Protein AF-A0A934XPY0-F1 (afdb_monomer)

pLDDT: mean 85.28, std 7.5, range [64.62, 96.94]

Nearest PDB structures (foldseek):
  6ifm-assembly1_D  TM=5.500E-01  e=5.563E-01  Salmonella enterica subsp. enterica serovar Typhimurium str. LT2
  6ifm-assembly1_H  TM=6.413E-01  e=1.475E+00  Salmonella enterica subsp. enterica serovar Typhimurium str. LT2
  9h6c-assembly1_D-2  TM=5.672E-01  e=1.214E+00  Escherichia coli KLY
  6ifm-assembly1_F  TM=5.577E-01  e=1.574E+00  Salmonella enterica subsp. enterica serovar Typhimurium str. LT2
  9h6b-assembly1_B  TM=4.649E-01  e=1.137E+00  Escherichia coli KLY

Sequence (87 aa):
MTVAIQTRIVRIGNSQDSHPKPLLEQAGIGDSVELEVHDGQISIRPARRVRAGWAKGFAAMAMAGDDPLLDGAQLTATTWDEEEWEW

Foldseek 3Di:
DDDDDDWDWDDDPPDTDTCPPVVCVVLVADDDWDWDDDPNDIDTHHDDDPCVCVVVVVVVCVVVVVPADPVHPDPPDDPVNVDDDDD

Solvent-accessible surface area (backbone atoms only — not comparable to full-atom values): 6026 Å² total; per-residue (Å²): 136,89,88,85,83,90,80,67,79,44,76,57,89,95,46,76,47,68,84,61,60,72,58,35,60,74,69,69,40,70,99,49,67,42,79,46,81,55,96,96,38,79,48,80,44,64,45,76,61,98,60,70,64,44,71,59,51,51,53,50,32,58,74,70,62,75,69,69,61,91,74,53,93,62,78,73,80,50,79,72,77,77,50,82,86,83,131

Secondary structure (DSSP, 8-state):
---------EEETTEEE---HHHHHHTT--S-EEEEEETTEEEEEEPPPTTTTHHHHHHHHHHHT----TTTT-----GGGTSPPP-

Mean predicted aligned error: 11.31 Å

Radius of gyration: 23.98 Å; Cα contacts (8 Å, |Δi|>4): 46; chains: 1; bounding box: 52×43×52 Å

Structure (mmCIF, N/CA/C/O backbone):
data_AF-A0A934XPY0-F1
#
_entry.id   AF-A0A934XPY0-F1
#
loop_
_atom_site.group_PDB
_atom_site.id
_atom_site.type_symbol
_atom_site.label_atom_id
_atom_site.label_alt_id
_atom_site.label_comp_id
_atom_site.label_asym_id
_atom_site.label_entity_id
_atom_site.label_seq_id
_atom_site.pdbx_PDB_ins_code
_atom_site.Cartn_x
_atom_site.Cartn_y
_atom_site.Cartn_z
_atom_site.occupancy
_atom_site.B_iso_or_equiv
_atom_site.auth_seq_id
_atom_site.auth_comp_id
_atom_site.auth_asym_id
_atom_site.auth_atom_id
_atom_site.pdbx_PDB_model_num
ATOM 1 N N . MET A 1 1 ? -10.737 -19.098 10.147 1.00 65.06 1 MET A N 1
ATOM 2 C CA . MET A 1 1 ? -11.226 -18.694 11.484 1.00 65.06 1 MET A CA 1
ATOM 3 C C . MET A 1 1 ? -11.377 -17.185 11.464 1.00 65.06 1 MET A C 1
ATOM 5 O O . MET A 1 1 ? -10.479 -16.533 10.952 1.00 65.06 1 MET A O 1
ATOM 9 N N . THR A 1 2 ? -12.495 -16.646 11.943 1.00 76.81 2 THR A N 1
ATOM 10 C CA . THR A 1 2 ? -12.719 -15.193 12.001 1.00 76.81 2 THR A CA 1
ATOM 11 C C . THR A 1 2 ? -12.373 -14.712 13.402 1.00 76.81 2 THR A C 1
ATOM 13 O O . THR A 1 2 ? -12.936 -15.221 14.369 1.00 76.81 2 THR A O 1
ATOM 16 N N . VAL A 1 3 ? -11.443 -13.766 13.517 1.00 80.62 3 VAL A N 1
ATOM 17 C CA . VAL A 1 3 ? -11.085 -13.131 14.792 1.00 80.62 3 VAL A CA 1
ATOM 18 C C . VAL A 1 3 ? -11.678 -11.730 14.788 1.00 80.62 3 VAL A C 1
ATOM 20 O O . VAL A 1 3 ? -11.438 -10.955 13.867 1.00 80.62 3 VAL A O 1
ATOM 23 N N . ALA A 1 4 ? -12.478 -11.418 15.804 1.00 84.31 4 ALA A N 1
ATOM 24 C CA . ALA A 1 4 ? -13.080 -10.106 15.991 1.00 84.31 4 ALA A CA 1
ATOM 25 C C . ALA A 1 4 ? -12.693 -9.577 17.372 1.00 84.31 4 ALA A C 1
ATOM 27 O O . ALA A 1 4 ? -12.744 -10.315 18.356 1.00 84.31 4 ALA A O 1
ATOM 28 N N . ILE A 1 5 ? -12.310 -8.301 17.442 1.00 87.75 5 ILE A N 1
ATOM 29 C CA . ILE A 1 5 ? -12.007 -7.619 18.701 1.00 87.75 5 ILE A CA 1
ATOM 30 C C . ILE A 1 5 ? -12.793 -6.313 18.754 1.00 87.75 5 ILE A C 1
ATOM 32 O O . ILE A 1 5 ? -12.938 -5.629 17.742 1.00 87.75 5 ILE A O 1
ATOM 36 N N . GLN A 1 6 ? -13.269 -5.943 19.938 1.00 88.19 6 GLN A N 1
ATOM 37 C CA . GLN A 1 6 ? -13.798 -4.606 20.170 1.00 88.19 6 GLN A CA 1
ATOM 38 C C . GLN A 1 6 ? -12.654 -3.708 20.641 1.00 88.19 6 GLN A C 1
ATOM 40 O O . GLN A 1 6 ? -11.949 -4.037 21.592 1.00 88.19 6 GLN A O 1
ATOM 45 N N . THR A 1 7 ? -12.471 -2.569 19.981 1.00 88.12 7 THR A N 1
ATOM 46 C CA . THR A 1 7 ? -11.490 -1.554 20.373 1.00 88.12 7 THR A CA 1
ATOM 47 C C . THR A 1 7 ? -12.164 -0.193 20.486 1.00 88.12 7 THR A C 1
ATOM 49 O O . THR A 1 7 ? -13.266 0.012 19.975 1.00 88.12 7 THR A O 1
ATOM 52 N N . ARG A 1 8 ? -11.525 0.735 21.197 1.00 89.50 8 ARG A N 1
ATOM 53 C CA . ARG A 1 8 ? -12.001 2.115 21.316 1.00 89.50 8 ARG A CA 1
ATOM 54 C C . ARG A 1 8 ? -11.318 2.978 20.266 1.00 89.50 8 ARG A C 1
ATOM 56 O O . ARG A 1 8 ? -10.123 2.832 20.025 1.00 89.50 8 ARG A O 1
ATOM 63 N N . ILE A 1 9 ? -12.081 3.903 19.699 1.00 90.19 9 ILE A N 1
ATOM 64 C CA . ILE A 1 9 ? -11.548 4.976 18.865 1.00 90.19 9 ILE A CA 1
ATOM 65 C C . ILE A 1 9 ? -11.164 6.123 19.798 1.00 90.19 9 ILE A C 1
ATOM 67 O O . ILE A 1 9 ? -11.993 6.597 20.579 1.00 90.19 9 ILE A O 1
ATOM 71 N N . VAL A 1 10 ? -9.904 6.543 19.745 1.00 91.38 10 VAL A N 1
ATOM 72 C CA . VAL A 1 10 ? -9.376 7.673 20.518 1.00 91.38 10 VAL A CA 1
ATOM 73 C C . VAL A 1 10 ? -9.061 8.829 19.582 1.00 91.38 10 VAL A C 1
ATOM 75 O O . VAL A 1 10 ? -8.719 8.621 18.424 1.00 91.38 10 VAL A O 1
ATOM 78 N N . ARG A 1 11 ? -9.193 10.066 20.063 1.00 90.00 11 ARG A N 1
ATOM 79 C CA . ARG A 1 11 ? -8.859 11.252 19.271 1.00 90.00 11 ARG A CA 1
ATOM 80 C C . ARG A 1 11 ? -7.417 11.665 19.542 1.00 90.00 11 ARG A C 1
ATOM 82 O O . ARG A 1 11 ? -7.069 11.912 20.695 1.00 90.00 11 ARG A O 1
ATOM 89 N N . ILE A 1 12 ? -6.617 11.793 18.487 1.00 87.31 12 ILE A N 1
ATOM 90 C CA . ILE A 1 12 ? -5.250 12.317 18.544 1.00 87.31 12 ILE A CA 1
ATOM 91 C C . ILE A 1 12 ? -5.189 13.536 17.617 1.00 87.31 12 ILE A C 1
ATOM 93 O O . ILE A 1 12 ? -5.110 13.429 16.395 1.00 87.31 12 ILE A O 1
ATOM 97 N N . GLY A 1 13 ? -5.311 14.731 18.204 1.00 89.06 13 GLY A N 1
ATOM 98 C CA . GLY A 1 13 ? -5.401 15.987 17.454 1.00 89.06 13 GLY A CA 1
ATOM 99 C C . GLY A 1 13 ? -6.633 16.042 16.538 1.00 89.06 13 GLY A C 1
ATOM 100 O O . GLY A 1 13 ? -7.778 15.983 17.003 1.00 89.06 13 GLY A O 1
ATOM 101 N N . ASN A 1 14 ? -6.390 16.166 15.231 1.00 90.25 14 ASN A N 1
ATOM 102 C CA . ASN A 1 14 ? -7.432 16.142 14.197 1.00 90.25 14 ASN A CA 1
ATOM 103 C C . ASN A 1 14 ? -7.743 14.731 13.679 1.00 90.25 14 ASN A C 1
ATOM 105 O O . ASN A 1 14 ? -8.684 14.573 12.903 1.00 90.25 14 ASN A O 1
ATOM 109 N N . SER A 1 15 ? -6.997 13.725 14.134 1.00 85.44 15 SER A N 1
ATOM 110 C CA . SER A 1 15 ? -7.156 12.331 13.733 1.00 85.44 15 SER A CA 1
ATOM 111 C C . SER A 1 15 ? -7.928 11.525 14.776 1.00 85.44 15 SER A C 1
ATOM 113 O O . SER A 1 15 ? -8.047 11.902 15.948 1.00 85.44 15 SER A O 1
ATOM 115 N N . GLN A 1 16 ? -8.480 10.405 14.322 1.00 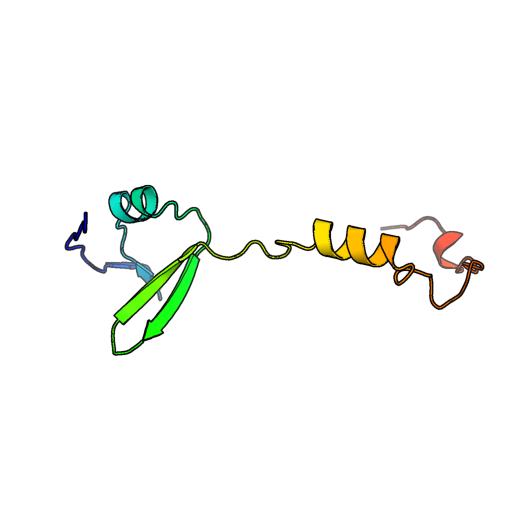85.25 16 GLN A N 1
ATOM 116 C CA . GLN A 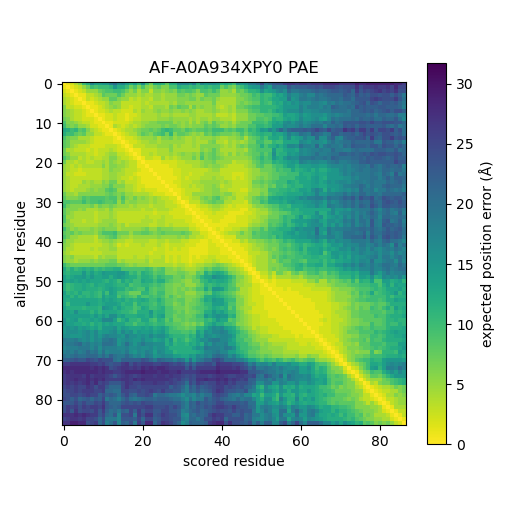1 16 ? -9.059 9.370 15.163 1.00 85.25 16 GLN A CA 1
ATOM 117 C C . GLN A 1 16 ? -8.283 8.081 14.934 1.00 85.25 16 GLN A C 1
ATOM 119 O O . GLN A 1 16 ? -8.149 7.637 13.797 1.00 85.25 16 GLN A O 1
ATOM 124 N N . ASP A 1 17 ? -7.811 7.482 16.017 1.00 83.81 17 ASP A N 1
ATOM 125 C CA . ASP A 1 17 ? -6.948 6.315 15.980 1.00 83.81 17 ASP A CA 1
ATOM 126 C C . ASP A 1 17 ? -7.602 5.139 16.697 1.00 83.81 17 ASP A C 1
ATOM 128 O O . ASP A 1 17 ? -8.278 5.278 17.721 1.00 83.81 17 ASP A O 1
ATOM 132 N N . SER A 1 18 ? -7.363 3.949 16.161 1.00 83.38 18 SER A N 1
ATOM 133 C CA . SER A 1 18 ? -7.653 2.686 16.828 1.00 83.38 18 SER A CA 1
ATOM 134 C C . SER A 1 18 ? -6.476 1.745 16.589 1.00 83.38 18 SER A C 1
ATOM 136 O O . SER A 1 18 ? -5.962 1.673 15.476 1.00 83.38 18 SER A O 1
ATOM 138 N N . HIS A 1 19 ? -6.024 1.043 17.631 1.00 83.19 19 HIS A N 1
ATOM 139 C CA . HIS A 1 19 ? -4.820 0.205 17.571 1.00 83.19 19 HIS A CA 1
ATOM 140 C C . HIS A 1 19 ? -5.162 -1.286 17.731 1.00 83.19 19 HIS A C 1
ATOM 142 O O . HIS A 1 19 ? -4.962 -1.852 18.809 1.00 83.19 19 HIS A O 1
ATOM 148 N N . PRO A 1 20 ? -5.681 -1.968 16.692 1.00 86.50 20 PRO A N 1
ATOM 149 C CA . PRO A 1 20 ? -5.964 -3.398 16.742 1.00 86.50 20 PRO A CA 1
ATOM 150 C C . PRO A 1 20 ? -4.721 -4.225 16.370 1.00 86.50 20 PRO A C 1
ATOM 152 O O . PRO A 1 20 ? -4.773 -5.049 15.460 1.00 86.50 20 PRO A O 1
ATOM 155 N N . LYS A 1 21 ? -3.593 -4.016 17.069 1.00 84.75 21 LYS A N 1
ATOM 156 C CA . LYS A 1 21 ? -2.293 -4.649 16.758 1.00 84.75 21 LYS A CA 1
ATOM 157 C C . LYS A 1 21 ? -2.382 -6.164 16.467 1.00 84.75 21 LYS A C 1
ATOM 159 O O . LYS A 1 21 ? -1.851 -6.572 15.438 1.00 84.75 21 LYS A O 1
ATOM 164 N N . PRO A 1 22 ? -3.121 -6.982 17.250 1.00 86.75 22 PRO A N 1
ATOM 165 C CA . PRO A 1 22 ? -3.255 -8.412 16.959 1.00 86.75 22 PRO A CA 1
ATOM 166 C C . PRO A 1 22 ? -3.935 -8.723 15.616 1.00 86.75 22 PRO A C 1
ATOM 168 O O . PRO A 1 22 ? -3.567 -9.692 14.960 1.00 86.75 22 PRO A O 1
ATOM 171 N N . LEU A 1 23 ? -4.918 -7.916 15.191 1.00 88.50 23 LEU A N 1
ATOM 172 C CA . LEU A 1 23 ? -5.591 -8.106 13.900 1.00 88.50 23 LEU A CA 1
ATOM 173 C C . LEU A 1 23 ? -4.708 -7.662 12.733 1.00 88.50 23 LEU A C 1
ATOM 175 O O . LEU A 1 23 ? -4.715 -8.320 11.699 1.00 88.50 23 LEU A O 1
ATOM 179 N N . LEU A 1 24 ? -3.934 -6.584 12.899 1.00 87.19 24 LEU A N 1
ATOM 180 C CA . LEU A 1 24 ? -2.992 -6.126 11.872 1.00 87.19 24 LEU A CA 1
ATOM 181 C C . LEU A 1 24 ? -1.889 -7.167 11.631 1.00 87.19 24 LEU A C 1
ATOM 183 O O . LEU A 1 24 ? -1.618 -7.509 10.483 1.00 87.19 24 LEU A O 1
ATOM 187 N N . GLU A 1 25 ? -1.329 -7.736 12.704 1.00 86.69 25 GLU A N 1
ATOM 188 C CA . GLU A 1 25 ? -0.322 -8.803 12.625 1.00 86.69 25 GLU A CA 1
ATOM 189 C C . GLU A 1 25 ? -0.886 -10.074 11.970 1.00 86.69 25 GLU A C 1
ATOM 191 O O . GLU A 1 25 ? -0.263 -10.626 11.063 1.00 86.69 25 GLU A O 1
ATOM 196 N N . GLN A 1 26 ? -2.091 -10.513 12.360 1.00 85.81 26 GLN A N 1
ATOM 197 C CA . GLN A 1 26 ? -2.753 -11.671 11.741 1.00 85.81 26 GLN A CA 1
ATOM 198 C C . GLN A 1 26 ? -3.111 -11.444 10.267 1.00 85.81 26 GLN A C 1
ATOM 200 O O . GLN A 1 26 ? -3.073 -12.387 9.478 1.00 85.81 26 GLN A O 1
ATOM 205 N N . ALA A 1 27 ? -3.450 -10.209 9.889 1.00 85.88 27 ALA A N 1
ATOM 206 C CA . ALA A 1 27 ? -3.735 -9.829 8.509 1.00 85.88 27 ALA A CA 1
ATOM 207 C C . ALA A 1 27 ? -2.466 -9.588 7.667 1.00 85.88 27 ALA A C 1
ATOM 209 O O . ALA A 1 27 ? -2.578 -9.328 6.469 1.00 85.88 27 ALA A O 1
ATOM 210 N N . GLY A 1 28 ? -1.267 -9.657 8.265 1.00 86.00 28 GLY A N 1
ATOM 211 C CA . GLY A 1 28 ? -0.004 -9.362 7.581 1.00 86.00 28 GLY A CA 1
ATOM 212 C C . GLY A 1 28 ? 0.116 -7.902 7.130 1.00 86.00 28 GLY A C 1
ATOM 213 O O . GLY A 1 28 ? 0.795 -7.609 6.144 1.00 86.00 28 GLY A O 1
ATOM 214 N N . ILE A 1 29 ? -0.576 -6.989 7.814 1.00 87.38 29 ILE A N 1
ATOM 215 C CA . ILE A 1 29 ? -0.571 -5.559 7.520 1.00 87.38 29 ILE A CA 1
ATOM 216 C C . ILE A 1 29 ? 0.639 -4.911 8.204 1.00 87.38 29 ILE A C 1
ATOM 218 O O . ILE A 1 29 ? 0.781 -4.984 9.422 1.00 87.38 29 ILE A O 1
ATOM 222 N N . GLY A 1 30 ? 1.503 -4.279 7.406 1.00 82.25 30 GLY A N 1
ATOM 223 C CA . GLY A 1 30 ? 2.652 -3.502 7.882 1.00 82.25 30 GLY A CA 1
ATOM 224 C C . GLY A 1 30 ? 2.338 -2.012 8.054 1.00 82.25 30 GLY A C 1
ATOM 225 O O . GLY A 1 30 ? 1.210 -1.625 8.341 1.00 82.25 30 GLY A O 1
ATOM 226 N N . ASP 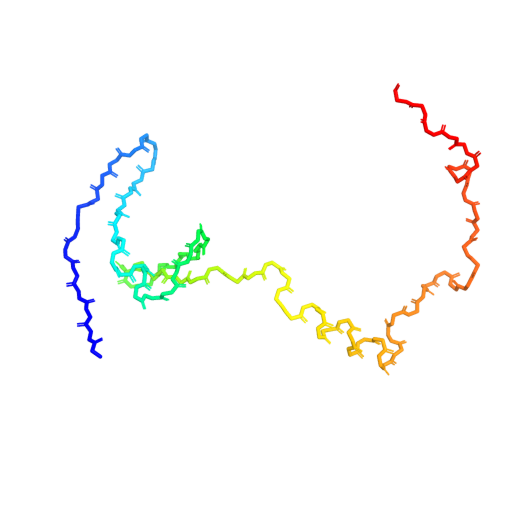A 1 31 ? 3.341 -1.167 7.820 1.00 82.62 31 ASP A N 1
ATOM 227 C CA . ASP A 1 31 ? 3.296 0.267 8.158 1.00 82.62 31 ASP A CA 1
ATOM 228 C C . ASP A 1 31 ? 2.434 1.121 7.214 1.00 82.62 31 ASP A C 1
ATOM 230 O O . AS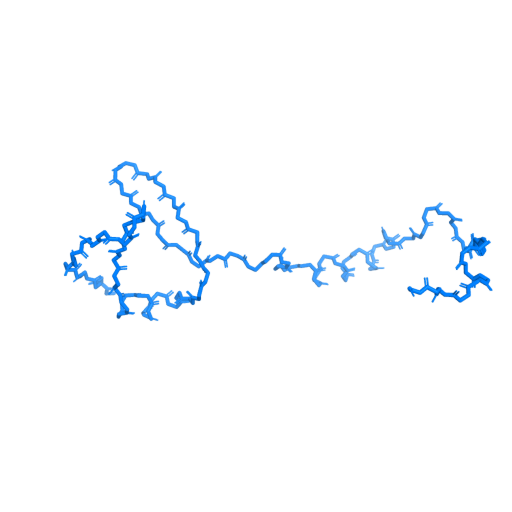P A 1 31 ? 2.133 2.276 7.505 1.00 82.62 31 ASP A O 1
ATOM 234 N N . SER A 1 32 ? 2.066 0.590 6.048 1.00 84.50 32 SER A N 1
ATOM 235 C CA . SER A 1 32 ? 1.279 1.307 5.044 1.00 84.50 32 SER A CA 1
ATOM 236 C C . SER A 1 32 ? 0.018 0.531 4.697 1.00 84.50 32 SER A C 1
ATOM 238 O O . SER A 1 32 ? 0.072 -0.643 4.319 1.00 84.50 32 SER A O 1
ATOM 240 N N . VAL A 1 33 ? -1.117 1.220 4.791 1.00 89.69 33 VAL A N 1
ATOM 241 C CA . VAL A 1 33 ? -2.449 0.675 4.530 1.00 89.69 33 VAL A CA 1
ATOM 242 C C . VAL A 1 33 ? -3.222 1.550 3.565 1.00 89.69 33 VAL A C 1
ATOM 244 O O . VAL A 1 33 ? -3.034 2.763 3.509 1.00 89.69 33 VAL A O 1
ATOM 247 N N . GLU A 1 34 ? -4.130 0.919 2.840 1.00 88.81 34 GLU A N 1
ATOM 248 C CA . GLU A 1 34 ? -5.208 1.598 2.137 1.00 88.81 34 GLU A CA 1
ATOM 249 C C . GLU A 1 34 ? -6.502 1.412 2.934 1.00 88.81 34 GLU A C 1
ATOM 251 O O . GLU A 1 34 ? -6.781 0.322 3.444 1.00 88.81 34 GLU A O 1
ATOM 256 N N . LEU A 1 35 ? -7.275 2.493 3.041 1.00 90.00 35 LEU A N 1
ATOM 257 C CA . LEU A 1 35 ? -8.565 2.530 3.719 1.00 90.00 35 LEU A CA 1
ATOM 258 C C . LEU A 1 35 ? -9.654 2.805 2.684 1.00 90.00 35 LEU A C 1
ATOM 260 O O . LEU A 1 35 ? -9.572 3.785 1.946 1.00 90.00 35 LEU A O 1
ATOM 264 N N . GLU A 1 36 ? -10.681 1.963 2.651 1.00 91.88 36 GLU A N 1
ATOM 265 C CA . GLU A 1 36 ? -11.854 2.146 1.791 1.00 91.88 36 GLU A CA 1
ATOM 266 C C . GLU A 1 36 ? -13.128 2.106 2.633 1.00 91.88 36 GLU A C 1
ATOM 268 O O . GLU A 1 36 ? -13.245 1.295 3.550 1.00 91.88 36 GLU A O 1
ATOM 273 N N . VAL A 1 37 ? -14.092 2.976 2.322 1.00 94.31 37 VAL A N 1
ATOM 274 C CA . VAL A 1 37 ? -15.403 2.993 2.983 1.00 94.31 37 VAL A CA 1
ATOM 275 C C . VAL A 1 37 ? -16.426 2.319 2.079 1.00 94.31 37 VAL A C 1
ATOM 277 O O . VAL A 1 37 ? -16.603 2.731 0.934 1.00 94.31 37 VAL A O 1
ATOM 280 N N . HIS A 1 38 ? -17.129 1.321 2.605 1.00 93.81 38 HIS A N 1
ATOM 281 C CA . HIS A 1 38 ? -18.228 0.648 1.918 1.00 93.81 38 HIS A CA 1
ATOM 282 C C . HIS A 1 38 ? -19.334 0.311 2.922 1.00 93.81 38 HIS A C 1
ATOM 284 O O . HIS A 1 38 ? -19.050 -0.265 3.968 1.00 93.81 38 HIS A O 1
ATOM 290 N N . ASP A 1 39 ? -20.585 0.685 2.634 1.00 94.00 39 ASP A N 1
ATOM 291 C CA . ASP A 1 39 ? -21.765 0.399 3.474 1.00 94.00 39 ASP A CA 1
ATOM 292 C C . ASP A 1 39 ? -21.584 0.700 4.977 1.00 94.00 39 ASP A C 1
ATOM 294 O O . ASP A 1 39 ? -21.952 -0.091 5.846 1.00 94.00 39 ASP A O 1
ATOM 298 N N . GLY A 1 40 ? -20.968 1.841 5.304 1.00 92.69 40 GLY A N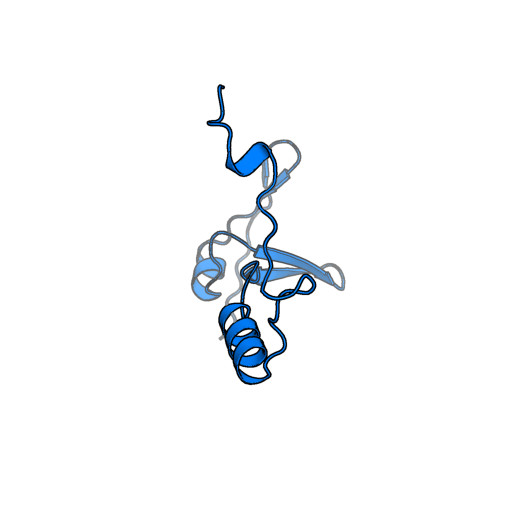 1
ATOM 299 C CA . GLY A 1 40 ? -20.717 2.241 6.696 1.00 92.69 40 GLY A CA 1
ATOM 300 C C . GLY A 1 40 ? -19.607 1.449 7.401 1.00 92.69 40 GLY A C 1
ATOM 301 O O . GLY A 1 40 ? -19.447 1.575 8.614 1.00 92.69 40 GLY A O 1
ATOM 302 N N . GLN A 1 41 ? -18.833 0.656 6.660 1.00 91.88 41 GLN A N 1
ATOM 303 C CA . GLN A 1 41 ? -17.684 -0.100 7.151 1.00 91.88 41 GLN A CA 1
ATOM 304 C C . GLN A 1 41 ? -16.396 0.441 6.529 1.00 91.88 41 GLN A C 1
ATOM 306 O O . GLN A 1 41 ? -16.378 0.850 5.369 1.00 91.88 41 GLN A O 1
ATOM 311 N N . ILE A 1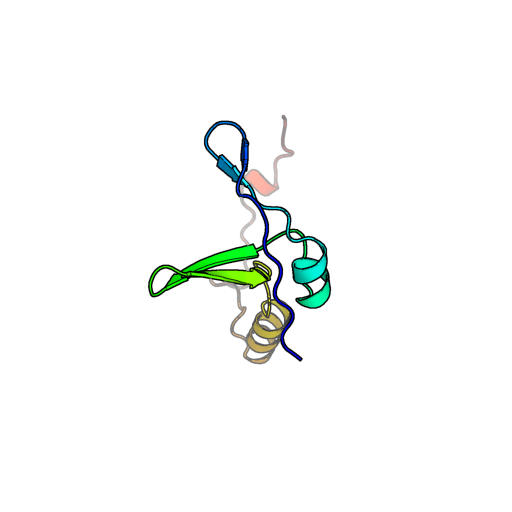 42 ? -15.312 0.426 7.305 1.00 90.38 42 ILE A N 1
ATOM 312 C CA . ILE A 1 42 ? -13.969 0.739 6.815 1.00 90.38 42 ILE A CA 1
ATOM 313 C C . ILE A 1 42 ? -13.243 -0.583 6.580 1.00 90.38 42 ILE A C 1
ATOM 315 O O . ILE A 1 42 ? -13.025 -1.351 7.517 1.00 90.38 42 ILE A O 1
ATOM 319 N N . SER A 1 43 ? -12.862 -0.836 5.332 1.00 90.19 43 SER A N 1
ATOM 320 C CA . SER A 1 43 ? -11.962 -1.921 4.960 1.00 90.19 43 SER A CA 1
ATOM 321 C C . SER A 1 43 ? -10.523 -1.427 5.038 1.00 90.19 43 SER A C 1
ATOM 323 O O . SER A 1 43 ? -10.189 -0.391 4.461 1.00 90.19 43 SER A O 1
ATOM 325 N N . ILE A 1 44 ? -9.678 -2.164 5.757 1.00 89.50 44 ILE A N 1
ATOM 326 C CA . ILE A 1 44 ? -8.245 -1.890 5.886 1.00 89.50 44 ILE A CA 1
ATOM 327 C C . ILE A 1 44 ? -7.501 -2.989 5.140 1.00 89.50 44 ILE A C 1
ATOM 329 O O . ILE A 1 44 ? -7.654 -4.169 5.462 1.00 89.50 44 ILE A O 1
ATOM 333 N N . ARG A 1 45 ? -6.681 -2.612 4.160 1.00 88.94 45 ARG A N 1
ATOM 334 C CA . ARG A 1 45 ? -5.877 -3.557 3.376 1.00 88.94 45 ARG A CA 1
ATOM 335 C C . ARG A 1 45 ? -4.417 -3.107 3.298 1.00 88.94 45 ARG A C 1
ATOM 337 O O . ARG A 1 45 ? -4.162 -1.903 3.361 1.00 88.94 45 ARG A O 1
ATOM 344 N N . PRO A 1 46 ? -3.449 -4.032 3.154 1.00 86.88 46 PRO A N 1
ATOM 345 C CA . PRO A 1 46 ? -2.057 -3.659 2.929 1.00 86.88 46 PRO A CA 1
ATOM 346 C C . PRO A 1 46 ? -1.943 -2.734 1.715 1.00 86.88 46 PRO A C 1
ATOM 348 O O . PRO A 1 46 ? -2.499 -3.038 0.655 1.00 86.88 46 PRO A O 1
ATOM 351 N N . ALA A 1 47 ? -1.219 -1.623 1.858 1.00 85.00 47 ALA A N 1
ATOM 352 C CA . ALA A 1 47 ? -0.971 -0.738 0.730 1.00 85.00 47 ALA A CA 1
ATOM 353 C C . ALA A 1 47 ? -0.130 -1.463 -0.323 1.00 85.00 4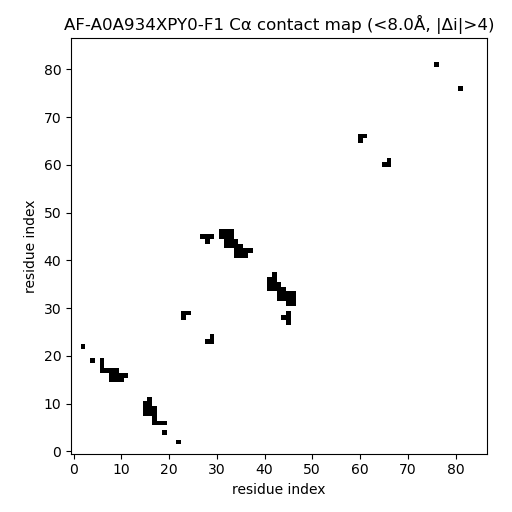7 ALA A C 1
ATOM 355 O O . ALA A 1 47 ? 0.853 -2.151 -0.008 1.00 85.00 47 ALA A O 1
ATOM 356 N N . ARG A 1 48 ? -0.488 -1.297 -1.598 1.00 80.25 48 ARG A N 1
ATOM 357 C CA . ARG A 1 48 ? 0.357 -1.816 -2.676 1.00 80.25 48 ARG A CA 1
ATOM 358 C C . ARG A 1 48 ? 1.672 -1.043 -2.689 1.00 80.25 48 ARG A C 1
ATOM 360 O O . ARG A 1 48 ? 1.697 0.181 -2.590 1.00 80.25 48 ARG A O 1
ATOM 367 N N . ARG A 1 49 ? 2.796 -1.748 -2.863 1.00 79.88 49 ARG A N 1
ATOM 368 C CA . ARG A 1 49 ? 4.083 -1.074 -3.086 1.00 79.88 49 ARG A CA 1
ATOM 369 C C . ARG A 1 49 ? 3.976 -0.226 -4.354 1.00 79.88 49 ARG A C 1
ATOM 371 O O . ARG A 1 49 ? 3.585 -0.750 -5.394 1.00 79.88 49 ARG A O 1
ATOM 378 N N . VAL A 1 50 ? 4.409 1.034 -4.275 1.00 81.25 50 VAL A N 1
ATOM 379 C CA . VAL A 1 50 ? 4.335 2.070 -5.334 1.00 81.25 50 VAL A CA 1
ATOM 380 C C . VAL A 1 50 ? 4.912 1.612 -6.689 1.00 81.25 50 VAL A C 1
ATOM 382 O O . VAL A 1 50 ? 4.608 2.187 -7.726 1.00 81.25 50 VAL A O 1
ATOM 385 N N . ARG A 1 51 ? 5.716 0.541 -6.709 1.00 85.50 51 ARG A N 1
ATOM 386 C CA . ARG A 1 51 ? 6.317 -0.050 -7.916 1.00 85.50 51 ARG A CA 1
ATOM 387 C C . ARG A 1 51 ? 6.192 -1.573 -7.978 1.00 85.50 51 ARG A C 1
ATOM 389 O O . ARG A 1 51 ? 7.031 -2.261 -8.561 1.00 85.50 51 ARG A O 1
ATOM 396 N N . ALA A 1 52 ? 5.170 -2.133 -7.332 1.00 84.75 52 ALA A N 1
ATOM 397 C CA . ALA A 1 52 ? 4.887 -3.559 -7.435 1.00 84.75 52 ALA A CA 1
ATOM 398 C C . ALA A 1 52 ? 4.701 -3.941 -8.914 1.00 84.75 52 ALA A C 1
ATOM 400 O O . ALA A 1 52 ? 3.912 -3.329 -9.627 1.00 84.75 52 ALA A O 1
ATOM 401 N N . GLY A 1 53 ? 5.456 -4.936 -9.383 1.00 89.06 53 GLY A N 1
ATOM 402 C CA . GLY A 1 53 ? 5.385 -5.408 -10.768 1.00 89.06 53 GLY A CA 1
ATOM 403 C C . GLY A 1 53 ? 6.191 -4.600 -11.790 1.00 89.06 53 GLY A C 1
ATOM 404 O O . GLY A 1 53 ? 6.331 -5.073 -12.914 1.00 89.06 53 GLY A O 1
ATOM 405 N N . TRP A 1 54 ? 6.794 -3.464 -11.416 1.00 93.62 54 TRP A N 1
ATOM 406 C CA . TRP A 1 54 ? 7.603 -2.656 -12.341 1.00 93.62 54 TRP A CA 1
ATOM 407 C C . TRP A 1 54 ? 8.775 -3.444 -12.919 1.00 93.62 54 TRP A C 1
ATOM 409 O O . TRP A 1 54 ? 8.956 -3.445 -14.126 1.00 93.62 54 TRP A O 1
ATOM 419 N N . ALA A 1 55 ? 9.518 -4.187 -12.092 1.00 92.44 55 ALA A N 1
ATOM 420 C CA . ALA A 1 55 ? 10.637 -5.006 -12.566 1.00 92.44 55 ALA A CA 1
ATOM 421 C C . ALA A 1 55 ? 10.213 -6.005 -13.660 1.00 92.44 55 ALA A C 1
ATOM 423 O O . ALA A 1 55 ? 10.905 -6.165 -14.660 1.00 92.44 55 ALA A O 1
ATOM 424 N N . LYS A 1 56 ? 9.041 -6.635 -13.501 1.00 94.50 56 LYS A N 1
ATOM 425 C CA . LYS A 1 56 ? 8.476 -7.535 -14.514 1.00 94.50 56 LYS A CA 1
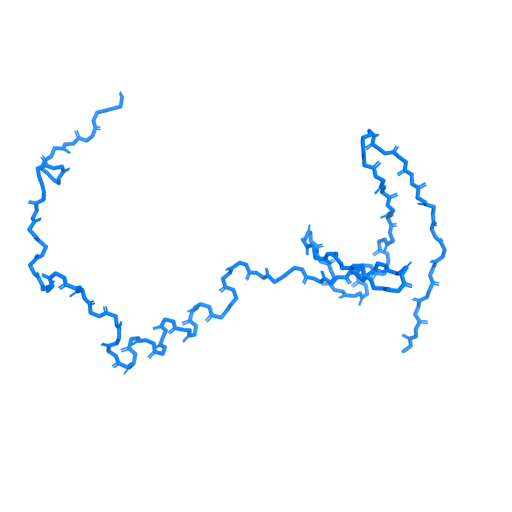ATOM 426 C C . LYS A 1 56 ? 8.046 -6.768 -15.769 1.00 94.50 56 LYS A C 1
ATOM 428 O O . LYS A 1 56 ? 8.271 -7.255 -16.869 1.00 94.50 56 LYS A O 1
ATOM 433 N N . GLY A 1 57 ? 7.438 -5.593 -15.598 1.00 95.12 57 GLY A N 1
ATOM 434 C CA . GLY A 1 57 ? 7.048 -4.713 -16.700 1.00 95.12 57 GLY A CA 1
ATOM 435 C C . GLY A 1 57 ? 8.246 -4.259 -17.533 1.00 95.12 57 GLY A C 1
ATOM 436 O O . GLY A 1 57 ? 8.222 -4.412 -18.746 1.00 95.12 57 GLY A O 1
ATOM 437 N N . PHE A 1 58 ? 9.320 -3.800 -16.888 1.00 94.25 58 PHE A N 1
ATOM 438 C CA . PHE A 1 58 ? 10.558 -3.413 -17.567 1.00 94.25 58 PHE A CA 1
ATOM 439 C C . PHE A 1 58 ? 11.238 -4.592 -18.260 1.00 94.25 58 PHE A C 1
ATOM 441 O O . PHE A 1 58 ? 11.670 -4.449 -19.394 1.00 94.25 58 PHE A O 1
ATOM 448 N N . ALA A 1 59 ? 11.282 -5.772 -17.632 1.00 95.50 59 ALA A N 1
ATOM 449 C CA . ALA A 1 59 ? 11.823 -6.960 -18.290 1.00 95.50 59 ALA A CA 1
ATOM 450 C C . ALA A 1 59 ? 11.032 -7.325 -19.560 1.00 95.50 59 ALA A C 1
ATOM 452 O O . ALA A 1 59 ? 11.628 -7.648 -20.581 1.00 95.50 59 ALA A O 1
ATOM 453 N N . ALA A 1 60 ? 9.697 -7.244 -19.515 1.00 96.94 60 ALA A N 1
ATOM 454 C CA . ALA A 1 60 ? 8.853 -7.491 -20.682 1.00 96.94 60 ALA A CA 1
ATOM 455 C C . ALA A 1 60 ? 9.042 -6.426 -21.776 1.00 96.94 60 ALA A C 1
ATOM 457 O O . ALA A 1 60 ? 9.120 -6.778 -22.947 1.00 96.94 60 ALA A O 1
ATOM 458 N N . MET A 1 61 ? 9.162 -5.154 -21.389 1.00 94.69 61 MET A N 1
ATOM 459 C CA . MET A 1 61 ? 9.431 -4.030 -22.291 1.00 94.69 61 MET A CA 1
ATOM 460 C C . MET A 1 61 ? 10.764 -4.207 -23.030 1.00 94.69 61 MET A C 1
ATOM 462 O O . MET A 1 61 ? 10.788 -4.145 -24.254 1.00 94.69 61 MET A O 1
ATOM 466 N N . ALA A 1 62 ? 11.836 -4.548 -22.308 1.00 93.38 62 ALA A N 1
ATOM 467 C CA . ALA A 1 62 ? 13.149 -4.824 -22.893 1.00 93.38 62 ALA A CA 1
ATOM 468 C C . ALA A 1 62 ? 13.135 -6.056 -23.817 1.00 93.38 62 ALA A C 1
ATOM 470 O O . ALA A 1 62 ? 13.763 -6.060 -24.872 1.00 93.38 62 ALA A O 1
ATOM 471 N N . MET A 1 63 ? 12.386 -7.108 -23.459 1.00 94.62 63 MET A N 1
ATOM 472 C CA . MET A 1 63 ? 12.197 -8.273 -24.337 1.00 94.62 63 MET A CA 1
ATOM 473 C C . MET A 1 63 ? 11.427 -7.934 -25.620 1.00 94.62 63 MET A C 1
ATOM 475 O O . MET A 1 63 ? 11.668 -8.562 -26.650 1.00 94.62 63 MET A O 1
ATOM 479 N N . ALA A 1 64 ? 10.490 -6.988 -25.551 1.00 95.19 64 ALA A N 1
ATOM 480 C CA . ALA A 1 64 ? 9.720 -6.514 -26.697 1.00 95.19 64 ALA A CA 1
ATOM 481 C C . ALA A 1 64 ? 10.481 -5.477 -27.544 1.00 95.19 64 ALA A C 1
ATOM 483 O O . ALA A 1 64 ? 10.096 -5.241 -28.686 1.00 95.19 64 ALA A O 1
ATOM 484 N N . GLY A 1 65 ? 11.566 -4.898 -27.014 1.00 92.06 65 GLY A N 1
ATOM 485 C CA . GLY A 1 65 ? 12.268 -3.777 -27.639 1.00 92.06 65 GLY A CA 1
ATOM 486 C C . GLY A 1 65 ? 11.459 -2.479 -27.601 1.00 92.06 65 GLY A C 1
ATOM 487 O O . GLY A 1 65 ? 11.602 -1.657 -28.502 1.00 92.06 65 GLY A O 1
ATOM 488 N N . ASP A 1 66 ? 10.603 -2.321 -26.586 1.00 90.56 66 ASP A N 1
ATOM 489 C CA . ASP A 1 66 ? 9.744 -1.149 -26.353 1.00 90.56 66 ASP A CA 1
ATOM 490 C C . ASP A 1 66 ? 10.430 -0.073 -25.482 1.00 90.56 66 ASP A C 1
ATOM 492 O O . ASP A 1 66 ? 9.818 0.935 -25.127 1.00 90.56 66 ASP A O 1
ATOM 496 N N . ASP A 1 67 ? 11.701 -0.269 -25.127 1.00 87.94 67 ASP A N 1
ATOM 497 C CA . ASP A 1 67 ? 12.552 0.667 -24.387 1.00 87.94 67 ASP A CA 1
ATOM 498 C C . ASP A 1 67 ? 13.622 1.433 -25.219 1.00 87.94 67 ASP A C 1
ATOM 500 O O . ASP A 1 67 ? 14.633 1.843 -24.638 1.00 87.94 67 ASP A O 1
ATOM 504 N N . PRO A 1 68 ? 13.472 1.684 -26.543 1.00 86.69 68 PRO A N 1
ATOM 505 C CA . PRO A 1 68 ? 14.457 2.449 -27.295 1.00 86.69 68 PRO A CA 1
ATOM 506 C C . PRO A 1 68 ? 14.359 3.940 -26.956 1.00 86.69 68 PRO A C 1
ATOM 508 O O . PRO A 1 68 ? 13.275 4.484 -26.728 1.00 86.69 68 PRO A O 1
ATOM 511 N N . LEU A 1 69 ? 15.500 4.632 -26.980 1.00 82.81 69 LEU A N 1
ATOM 512 C CA . LEU A 1 69 ? 15.512 6.083 -26.832 1.00 82.81 69 LEU A CA 1
ATOM 513 C C . LEU A 1 69 ? 14.814 6.732 -28.035 1.00 82.81 69 LEU A C 1
ATOM 515 O O . LEU A 1 69 ? 15.153 6.441 -29.184 1.00 82.81 69 LEU A O 1
ATOM 519 N N . LEU A 1 70 ? 13.866 7.635 -27.771 1.00 80.25 70 LEU A N 1
ATOM 520 C CA . LEU A 1 70 ? 13.141 8.362 -28.821 1.00 80.25 70 LEU A CA 1
ATOM 521 C C . LEU A 1 70 ? 14.075 9.237 -29.670 1.00 80.25 70 LEU A C 1
ATOM 523 O O . LEU A 1 70 ? 13.860 9.378 -30.871 1.00 80.25 70 LEU A O 1
ATOM 527 N N . ASP A 1 71 ? 15.144 9.747 -29.060 1.00 78.19 71 ASP A N 1
ATOM 528 C CA . ASP A 1 71 ? 16.146 10.604 -29.702 1.00 78.19 71 ASP A CA 1
ATOM 529 C C . ASP A 1 71 ? 17.244 9.799 -30.439 1.00 78.19 71 ASP A C 1
ATOM 531 O O . ASP A 1 71 ? 18.211 10.359 -30.958 1.00 78.19 71 ASP A O 1
ATOM 535 N N . GLY A 1 72 ? 17.105 8.468 -30.522 1.00 69.31 72 GLY A N 1
ATOM 536 C CA . GLY A 1 72 ? 18.095 7.576 -31.132 1.00 69.31 72 GLY A CA 1
ATOM 537 C C . GLY A 1 72 ? 19.359 7.396 -30.280 1.00 69.31 72 GLY A C 1
ATOM 538 O O . GLY A 1 72 ? 19.380 7.696 -29.098 1.00 69.31 72 GLY A O 1
ATOM 539 N N . ALA A 1 73 ? 20.445 6.872 -30.858 1.00 66.00 73 ALA A N 1
ATOM 540 C CA . ALA A 1 73 ? 21.711 6.661 -30.132 1.00 66.00 73 ALA A CA 1
ATOM 541 C C . ALA A 1 73 ? 22.555 7.944 -29.959 1.00 66.00 73 ALA A C 1
ATOM 543 O O . ALA A 1 73 ? 23.613 7.911 -29.331 1.00 66.00 73 ALA A O 1
ATOM 544 N N . GLN A 1 74 ? 22.118 9.066 -30.537 1.00 64.62 74 GLN A N 1
ATOM 545 C CA . GLN A 1 74 ? 22.794 10.355 -30.429 1.00 64.62 74 GLN A CA 1
ATOM 546 C C . GLN A 1 74 ? 22.234 11.132 -29.239 1.00 64.62 74 GLN A C 1
ATOM 548 O O . GLN A 1 74 ? 21.432 12.051 -29.382 1.00 64.62 74 GLN A O 1
ATOM 553 N N . LEU A 1 75 ? 22.715 10.791 -28.045 1.00 67.12 75 LEU A N 1
ATOM 554 C CA . LEU A 1 75 ? 22.700 11.742 -26.941 1.00 67.12 75 LEU A CA 1
ATOM 555 C C . LEU A 1 75 ? 23.640 12.881 -27.338 1.00 67.12 75 LEU A C 1
ATOM 557 O O . LEU A 1 75 ? 24.862 12.740 -27.307 1.00 67.12 75 LEU A O 1
ATOM 561 N N . THR A 1 76 ? 23.066 13.981 -27.815 1.00 68.25 76 THR A N 1
ATOM 562 C CA . THR A 1 76 ? 23.847 15.192 -28.055 1.00 68.25 76 THR A CA 1
ATOM 563 C C . THR A 1 76 ? 24.130 15.764 -26.677 1.00 68.25 76 THR A C 1
ATOM 565 O O . THR A 1 76 ? 23.183 16.138 -25.988 1.00 68.25 76 THR A O 1
ATOM 568 N N . ALA A 1 77 ? 25.398 15.748 -26.255 1.00 74.19 77 ALA A N 1
ATOM 569 C CA . ALA A 1 77 ? 25.804 16.351 -24.992 1.00 74.19 77 ALA A CA 1
ATOM 570 C C . ALA A 1 77 ? 25.229 17.769 -24.920 1.00 74.19 77 ALA A C 1
ATOM 572 O O . ALA A 1 77 ? 25.329 18.550 -25.874 1.00 74.19 77 ALA A O 1
ATOM 573 N N . THR A 1 78 ? 24.542 18.058 -23.824 1.00 76.50 78 THR A N 1
ATOM 574 C CA . THR A 1 78 ? 24.043 19.397 -23.552 1.00 76.50 78 THR A CA 1
ATOM 575 C C . THR A 1 78 ? 25.168 20.210 -22.925 1.00 76.50 78 THR A C 1
ATOM 577 O O . THR A 1 78 ? 26.0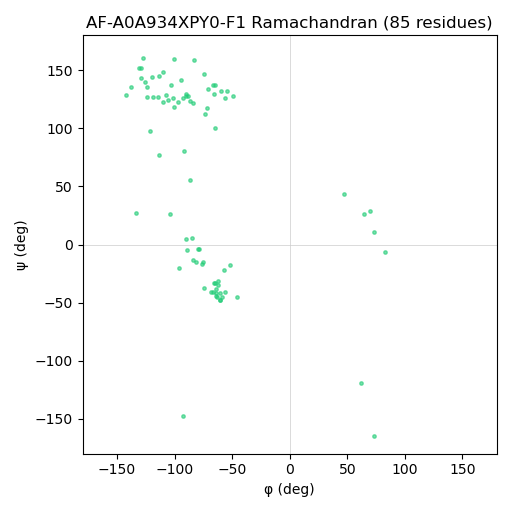97 19.657 -22.346 1.00 76.50 78 THR A O 1
ATOM 580 N N . THR A 1 79 ? 25.084 21.538 -22.984 1.00 75.94 79 THR A N 1
ATOM 581 C CA . THR A 1 79 ? 26.066 22.415 -22.318 1.00 75.94 79 THR A CA 1
ATOM 582 C C . THR A 1 79 ? 26.170 22.149 -20.810 1.00 75.94 79 THR A C 1
ATOM 584 O O . THR A 1 79 ? 27.192 22.434 -20.205 1.00 75.94 79 THR A O 1
ATOM 587 N N . TRP A 1 80 ? 25.134 21.555 -20.206 1.00 78.44 80 TRP A N 1
ATOM 588 C CA . TRP A 1 80 ? 25.099 21.150 -18.799 1.00 78.44 80 TRP A CA 1
ATOM 589 C C . TRP A 1 80 ? 25.899 19.879 -18.491 1.00 78.44 80 TRP A C 1
ATOM 591 O O . TRP A 1 80 ? 26.172 19.617 -17.325 1.00 78.44 80 TRP A O 1
ATOM 601 N N . ASP A 1 81 ? 26.248 19.082 -19.505 1.00 80.25 81 ASP A N 1
ATOM 602 C CA . ASP A 1 81 ? 27.099 17.894 -19.358 1.00 80.25 81 ASP A CA 1
ATOM 603 C C . ASP A 1 81 ? 28.598 18.255 -19.378 1.00 80.25 81 ASP A C 1
ATOM 605 O O . ASP A 1 81 ? 29.445 17.428 -19.041 1.00 80.25 81 ASP A O 1
ATOM 609 N N . GLU A 1 82 ? 28.931 19.483 -19.793 1.00 78.50 82 GLU A N 1
ATOM 610 C CA . GLU A 1 82 ? 30.303 19.996 -19.892 1.00 78.50 82 GLU A CA 1
ATOM 611 C C . GLU A 1 82 ? 30.727 20.802 -18.654 1.00 78.50 82 GLU A C 1
ATOM 613 O O . GLU A 1 82 ? 31.923 20.975 -18.410 1.00 78.50 82 GLU A O 1
ATOM 618 N N . GLU A 1 83 ? 29.764 21.287 -17.867 1.00 82.50 83 GLU A N 1
ATOM 619 C CA . GLU A 1 83 ? 30.003 22.159 -16.718 1.00 82.50 83 GLU A CA 1
ATOM 620 C C . GLU A 1 83 ? 29.779 21.413 -15.395 1.00 82.50 83 GLU A C 1
ATOM 622 O O . GLU A 1 83 ? 28.740 20.791 -15.167 1.00 82.50 83 GLU A O 1
ATOM 627 N N . GLU A 1 84 ? 30.761 21.488 -14.493 1.00 77.69 84 GLU A N 1
ATOM 628 C CA . GLU A 1 84 ? 30.629 20.942 -13.143 1.00 77.69 84 GLU A CA 1
ATOM 629 C C . GLU A 1 84 ? 29.658 21.812 -12.333 1.00 77.69 84 GLU A C 1
ATOM 631 O O . GLU A 1 84 ? 29.745 23.041 -12.343 1.00 77.69 84 GLU A O 1
ATOM 636 N N . TRP A 1 85 ? 28.722 21.179 -11.628 1.00 80.44 85 TRP A N 1
ATOM 637 C CA . TRP A 1 85 ? 27.688 21.902 -10.892 1.00 80.44 85 TRP A CA 1
ATOM 638 C C . TRP A 1 85 ? 28.282 22.593 -9.660 1.00 80.44 85 TRP A C 1
ATOM 640 O O . TRP A 1 85 ? 28.736 21.927 -8.727 1.00 80.44 85 TRP A O 1
ATOM 650 N N . GLU A 1 86 ? 28.213 23.923 -9.618 1.00 70.75 86 GLU A N 1
ATOM 651 C CA . GLU A 1 86 ? 28.479 24.695 -8.402 1.00 70.75 86 GLU A CA 1
ATOM 652 C C . GLU A 1 86 ? 27.178 24.900 -7.605 1.00 70.75 86 GLU A C 1
ATOM 654 O O . GLU A 1 86 ? 26.151 25.303 -8.156 1.00 70.75 86 GLU A O 1
ATOM 659 N N . TRP A 1 87 ? 27.230 24.584 -6.305 1.00 76.88 87 TRP A N 1
ATOM 660 C CA . TRP A 1 87 ? 26.127 24.713 -5.343 1.00 76.88 87 TRP A CA 1
ATOM 661 C C . TRP A 1 87 ? 26.239 25.986 -4.507 1.00 76.88 87 TRP A C 1
ATOM 663 O O . TRP A 1 87 ? 27.365 26.290 -4.049 1.00 76.88 87 TRP A O 1
#